Protein AF-A0A522RHU8-F1 (afdb_monomer)

Sequence (122 aa):
MLATTAALAAQPSGKPLDISTPQSFREQAAQVRAGLGPGGEYAFLSTRDRARVEQEISAMDAMFQRYGNIEAMGGAGRVELYNAQESVNGILTRGSSGSIRCAWAEPTGSHIPRTLCWSTQA

Foldseek 3Di:
DDDDDDDPPPLDQDDQQDQQAPV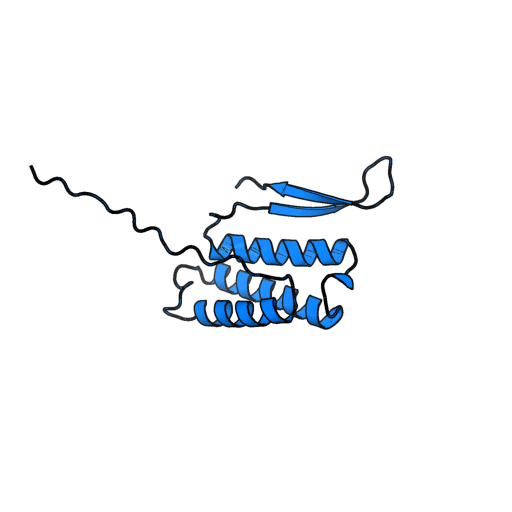SNVVVLVLVLVQLDCPRSLNVDDPVLSVLLVVLSVVLNVLCVVQVGLVSDDPQSNQSNVQSSLSNSCSSRVCPVFHKHWDFDQDPPHNPTDIDMDTDDD

pLDDT: mean 86.38, std 15.44, range [38.53, 98.0]

Nearest PDB structures (foldseek):
  1szi-assembly1_A  TM=6.575E-01  e=2.167E+00  Mus musculus
  8ccr-assembly1_A  TM=5.976E-01  e=8.821E+00  Escherichia coli
  5iz2-assembly1_A  TM=5.575E-01  e=8.339E+00  Trichonephila clavipes
  5h5m-assembly1_A  TM=6.241E-01  e=9.869E+00  Caenorhabditis elegans
  2kub-assembly1_A  TM=3.856E-01  e=3.211E+00  Streptococcus parasanguinis

Secondary structure (DSSP, 8-state):
----------PPPPPPPP-SSHHHHHHHHHHHHHHTSTTSTTTTS-HHHHHHHHHHHHHHHHHHHHHSSSTTS-HHHHHHHHHHHHHHHHHHTTTTT--EEEEEE--TT----EEEEEE---

Radius of gyration: 17.72 Å; Cα contacts (8 Å, |Δi|>4): 134; chains: 1; bounding box: 30×49×62 Å

Solvent-accessible surface area (backbone atoms only — not comparable to full-atom values): 7219 Å² total; per-residue (Å²): 135,86,82,81,80,81,76,80,75,79,68,87,58,52,80,72,76,50,70,92,39,57,63,57,27,52,56,49,50,51,51,50,59,56,20,62,36,93,86,27,88,46,51,86,54,50,75,66,54,50,52,50,38,52,51,32,53,51,51,45,52,53,50,35,70,72,46,60,43,70,86,64,39,54,69,58,52,45,31,53,47,52,39,33,47,40,55,37,33,26,60,59,27,74,41,73,82,51,46,61,46,54,42,62,43,61,48,90,95,45,85,63,69,46,81,48,71,46,74,54,85,130

Mean predicted aligned error: 7.55 Å

Structure (mmCIF, N/CA/C/O backbone):
data_AF-A0A522RHU8-F1
#
_entry.id   AF-A0A522RHU8-F1
#
loop_
_atom_site.group_PDB
_atom_site.id
_atom_site.type_symbol
_atom_site.label_atom_id
_atom_site.label_alt_id
_atom_site.label_comp_id
_atom_site.label_asym_id
_atom_site.label_entity_id
_atom_site.label_seq_id
_atom_site.pdbx_PDB_ins_code
_atom_site.Cartn_x
_atom_site.Cartn_y
_atom_site.Cartn_z
_atom_site.occupancy
_atom_site.B_iso_or_equiv
_atom_site.auth_seq_id
_atom_site.auth_comp_id
_atom_site.auth_asym_id
_atom_site.auth_atom_id
_atom_site.pdbx_PDB_model_num
ATOM 1 N N . MET A 1 1 ? -12.381 35.288 35.442 1.00 38.53 1 MET A N 1
ATOM 2 C CA . MET A 1 1 ? -12.568 34.814 34.055 1.00 38.53 1 MET A CA 1
ATOM 3 C C . MET A 1 1 ? -11.762 33.532 33.906 1.00 38.53 1 MET A C 1
ATOM 5 O O . MET A 1 1 ? -10.549 33.592 34.044 1.00 38.53 1 MET A O 1
ATOM 9 N N . LEU A 1 2 ? -12.422 32.378 33.774 1.00 40.78 2 LEU A N 1
ATOM 10 C CA . LEU A 1 2 ? -11.763 31.072 33.647 1.00 40.78 2 LEU A CA 1
ATOM 11 C C . LEU A 1 2 ? -11.337 30.879 32.187 1.00 40.78 2 LEU A C 1
ATOM 13 O O . LEU A 1 2 ? -12.187 30.756 31.311 1.00 40.78 2 LEU A O 1
ATOM 17 N N . ALA A 1 3 ? -10.031 30.901 31.929 1.00 49.19 3 ALA A N 1
ATOM 18 C CA . ALA A 1 3 ? -9.470 30.578 30.625 1.00 49.19 3 ALA A CA 1
ATOM 19 C C . ALA A 1 3 ? -9.412 29.051 30.476 1.00 49.19 3 ALA A C 1
ATOM 21 O O . ALA A 1 3 ? -8.565 28.391 31.072 1.00 49.19 3 ALA A O 1
ATOM 22 N N . THR A 1 4 ? -10.333 28.482 29.704 1.00 51.31 4 THR A N 1
ATOM 23 C CA . THR A 1 4 ? -10.256 27.090 29.254 1.00 51.31 4 THR A CA 1
ATOM 24 C C . THR A 1 4 ? -9.260 26.998 28.104 1.00 51.31 4 THR A C 1
ATOM 26 O O . THR A 1 4 ? -9.557 27.393 26.978 1.00 51.31 4 THR A O 1
ATOM 29 N N . THR A 1 5 ? -8.067 26.484 28.381 1.00 49.34 5 THR A N 1
ATOM 30 C CA . THR A 1 5 ? -7.110 26.054 27.362 1.00 49.34 5 THR A CA 1
ATOM 31 C C . THR A 1 5 ? -7.616 24.766 26.715 1.00 49.34 5 THR A C 1
ATOM 33 O O . THR A 1 5 ? -7.623 23.701 27.327 1.00 49.34 5 THR A O 1
ATOM 36 N N . ALA A 1 6 ? -8.061 24.854 25.461 1.00 52.16 6 ALA A N 1
ATOM 37 C CA . ALA A 1 6 ? -8.339 23.680 24.646 1.00 52.16 6 ALA A CA 1
ATOM 38 C C . ALA A 1 6 ? -7.007 23.019 24.256 1.00 52.16 6 ALA A C 1
ATOM 40 O O . ALA A 1 6 ? -6.273 23.529 23.411 1.00 52.16 6 ALA A O 1
ATOM 41 N N . ALA A 1 7 ? -6.680 21.890 24.884 1.00 50.06 7 ALA A N 1
ATOM 42 C CA . ALA A 1 7 ? -5.634 21.006 24.393 1.00 50.06 7 ALA A CA 1
ATOM 43 C C . ALA A 1 7 ? -6.141 20.336 23.107 1.00 50.06 7 ALA A C 1
ATOM 45 O O . ALA A 1 7 ? -7.040 19.496 23.155 1.00 50.06 7 ALA A O 1
ATOM 46 N N . LEU A 1 8 ? -5.585 20.709 21.950 1.00 50.12 8 LEU A N 1
ATOM 47 C CA . LEU A 1 8 ? -5.725 19.894 20.747 1.00 50.12 8 LEU A CA 1
ATOM 48 C C . LEU A 1 8 ? -4.997 18.575 21.021 1.00 50.12 8 LEU A C 1
ATOM 50 O O . LEU A 1 8 ? -3.769 18.519 20.987 1.00 50.12 8 LEU A O 1
ATOM 54 N N . ALA A 1 9 ? -5.748 17.518 21.321 1.00 44.78 9 ALA A N 1
ATOM 55 C CA . ALA A 1 9 ? -5.206 16.172 21.299 1.00 44.78 9 ALA A CA 1
ATOM 56 C C . ALA A 1 9 ? -4.712 15.901 19.873 1.00 44.78 9 ALA A C 1
ATOM 58 O O . ALA A 1 9 ? -5.510 15.840 18.933 1.00 44.78 9 ALA A O 1
ATOM 59 N N . ALA A 1 10 ? -3.394 15.776 19.705 1.00 47.22 10 ALA A N 1
ATOM 60 C CA . ALA A 1 10 ? -2.810 15.198 18.508 1.00 47.22 10 ALA A CA 1
ATOM 61 C C . ALA A 1 10 ? -3.367 13.776 18.402 1.00 47.22 10 ALA A C 1
ATOM 63 O O . ALA A 1 10 ? -2.964 12.876 19.136 1.00 47.22 10 ALA A O 1
ATOM 64 N N . GLN A 1 11 ? -4.392 13.610 17.570 1.00 50.81 11 GLN A N 1
ATOM 65 C CA . GLN A 1 11 ? -4.974 12.306 17.300 1.00 50.81 11 GLN A CA 1
ATOM 66 C C . GLN A 1 11 ? -3.840 11.408 16.792 1.00 50.81 11 GLN A C 1
ATOM 68 O O . GLN A 1 11 ? -3.127 11.851 15.887 1.00 50.81 11 GLN A O 1
ATOM 73 N N . PRO A 1 12 ? -3.655 10.190 17.327 1.00 47.62 12 PRO A N 1
ATOM 74 C CA . PRO A 1 12 ? -2.625 9.292 16.832 1.00 47.62 12 PRO A CA 1
ATOM 75 C C . PRO A 1 12 ? -2.830 9.113 15.324 1.00 47.62 12 PRO A C 1
ATOM 77 O O . PRO A 1 12 ? -3.914 8.747 14.855 1.00 47.62 12 PRO A O 1
ATOM 80 N N . SER A 1 13 ? -1.825 9.520 14.559 1.00 55.25 13 SER A N 1
ATOM 81 C CA . SER A 1 13 ? -1.716 9.243 13.133 1.00 55.25 13 SER A CA 1
ATOM 82 C C . SER A 1 13 ? -0.972 7.920 13.033 1.00 55.25 13 SER A C 1
ATOM 84 O O . SER A 1 13 ? 0.134 7.820 13.567 1.00 55.25 13 SER A O 1
ATOM 86 N N . GLY A 1 14 ? -1.572 6.910 12.399 1.00 61.50 14 GLY A N 1
ATOM 87 C CA . GLY A 1 14 ? -0.918 5.613 12.220 1.00 61.50 14 GLY A CA 1
ATOM 88 C C . GLY A 1 14 ? 0.440 5.771 11.530 1.00 61.50 14 GLY A C 1
ATOM 89 O O . GLY A 1 14 ? 0.635 6.669 10.707 1.00 61.50 14 GLY A O 1
ATOM 90 N N . LYS A 1 15 ? 1.410 4.921 11.872 1.00 71.12 15 LYS A N 1
ATOM 91 C CA . LYS A 1 15 ? 2.709 4.907 11.186 1.00 71.12 15 LYS A CA 1
ATOM 92 C C . LYS A 1 15 ? 2.507 4.484 9.716 1.00 71.12 15 LYS A C 1
ATOM 94 O O . LYS A 1 15 ? 1.739 3.552 9.481 1.00 71.12 15 LYS A O 1
ATOM 99 N N . PRO A 1 16 ? 3.200 5.106 8.737 1.00 79.25 16 PRO A N 1
ATOM 100 C CA . PRO A 1 16 ? 3.175 4.636 7.355 1.00 79.25 16 PRO A CA 1
ATOM 101 C C . PRO A 1 16 ? 3.608 3.171 7.251 1.00 79.25 16 PRO A C 1
ATOM 103 O O . PRO A 1 16 ? 4.593 2.766 7.874 1.00 79.25 16 PRO A O 1
ATOM 106 N N . LEU A 1 17 ? 2.880 2.408 6.443 1.00 88.31 17 LEU A N 1
ATOM 107 C CA . LEU A 1 17 ? 3.152 1.014 6.135 1.00 88.31 17 LEU A CA 1
ATOM 108 C C . LEU A 1 17 ? 4.501 0.892 5.424 1.00 88.31 17 LEU A C 1
ATOM 110 O O . LEU A 1 17 ? 4.745 1.598 4.451 1.00 88.31 17 LEU A O 1
ATOM 114 N N . ASP A 1 18 ? 5.367 -0.007 5.872 1.00 90.94 18 ASP A N 1
ATOM 115 C CA . ASP A 1 18 ? 6.666 -0.288 5.260 1.00 90.94 18 ASP A CA 1
ATOM 116 C C . ASP A 1 18 ? 6.573 -1.485 4.308 1.00 90.94 18 ASP A C 1
ATOM 118 O O . ASP A 1 18 ? 6.252 -2.594 4.728 1.00 90.94 18 ASP A O 1
ATOM 122 N N . ILE A 1 19 ? 6.891 -1.260 3.033 1.00 92.81 19 ILE A N 1
ATOM 123 C CA . ILE A 1 19 ? 6.928 -2.300 1.995 1.00 92.81 19 ILE A CA 1
ATOM 124 C C . ILE A 1 19 ? 8.353 -2.699 1.594 1.00 92.81 19 ILE A C 1
ATOM 126 O O . ILE A 1 19 ? 8.513 -3.491 0.672 1.00 92.81 19 ILE A O 1
ATOM 130 N N . SER A 1 20 ? 9.391 -2.168 2.251 1.00 90.69 20 SER A N 1
ATOM 131 C CA . SER A 1 20 ? 10.800 -2.386 1.873 1.00 90.69 20 SER A CA 1
ATOM 132 C C . SER A 1 20 ? 11.178 -3.861 1.765 1.00 90.69 20 SER A C 1
ATOM 134 O O . SER A 1 20 ? 11.982 -4.234 0.914 1.00 90.69 20 SER A O 1
ATOM 136 N N . THR A 1 21 ? 10.572 -4.711 2.593 1.00 94.44 21 THR A N 1
ATOM 137 C CA . THR A 1 21 ? 10.709 -6.160 2.502 1.00 94.44 21 THR A CA 1
ATOM 138 C C . THR A 1 21 ? 9.344 -6.831 2.654 1.00 94.44 21 THR A C 1
ATOM 140 O O . THR A 1 21 ? 8.472 -6.318 3.360 1.00 94.44 21 THR A O 1
ATOM 143 N N . PRO A 1 22 ? 9.156 -8.038 2.092 1.00 94.69 22 PRO A N 1
ATOM 144 C CA . PRO A 1 22 ? 7.945 -8.820 2.336 1.00 94.69 22 PRO A CA 1
ATOM 145 C C . PRO A 1 22 ? 7.713 -9.109 3.824 1.00 94.69 22 PRO A C 1
ATOM 147 O O . PRO A 1 22 ? 6.576 -9.270 4.254 1.00 94.69 22 PRO A O 1
ATOM 150 N N . GLN A 1 23 ? 8.786 -9.222 4.615 1.00 95.38 23 GLN A N 1
ATOM 151 C CA . GLN A 1 23 ? 8.684 -9.475 6.048 1.00 95.38 23 GLN A CA 1
ATOM 152 C C . GLN A 1 23 ? 8.158 -8.249 6.799 1.00 95.38 23 GLN A C 1
ATOM 154 O O . GLN A 1 23 ? 7.160 -8.379 7.507 1.00 95.38 23 GLN A O 1
ATOM 159 N N . SER A 1 24 ? 8.778 -7.078 6.613 1.00 94.06 24 SER A N 1
ATOM 160 C CA . SER A 1 24 ? 8.337 -5.836 7.263 1.00 94.06 24 SER A CA 1
ATOM 161 C C . SER A 1 24 ? 6.898 -5.487 6.887 1.00 94.06 24 SER A C 1
ATOM 163 O O . SER A 1 24 ? 6.105 -5.131 7.763 1.00 94.06 24 SER A O 1
ATOM 165 N N . PHE A 1 25 ? 6.529 -5.707 5.623 1.00 95.88 25 PHE A N 1
ATOM 166 C CA . PHE A 1 25 ? 5.151 -5.574 5.169 1.00 95.88 25 PHE A CA 1
ATOM 167 C C . PHE A 1 25 ? 4.199 -6.515 5.917 1.00 95.88 25 PHE A C 1
ATOM 169 O O . PHE A 1 25 ? 3.213 -6.044 6.476 1.00 95.88 25 PHE A O 1
ATOM 176 N N . ARG A 1 26 ? 4.478 -7.826 5.975 1.00 95.44 26 ARG A N 1
ATOM 177 C CA . ARG A 1 26 ? 3.581 -8.795 6.638 1.00 95.44 26 ARG A CA 1
ATOM 178 C C . ARG A 1 26 ? 3.384 -8.492 8.121 1.00 95.44 26 ARG A C 1
ATOM 180 O O . ARG A 1 26 ? 2.267 -8.613 8.621 1.00 95.44 26 ARG A O 1
ATOM 187 N N . GLU A 1 27 ? 4.450 -8.104 8.816 1.00 95.44 27 GLU A N 1
ATOM 188 C CA . GLU A 1 27 ? 4.395 -7.742 10.235 1.00 95.44 27 GLU A CA 1
ATOM 189 C C . GLU A 1 27 ? 3.478 -6.533 10.460 1.00 95.44 27 GLU A C 1
ATOM 191 O O . GLU A 1 27 ? 2.589 -6.574 11.314 1.00 95.44 27 GLU A O 1
ATOM 196 N N . GLN A 1 28 ? 3.628 -5.480 9.654 1.00 94.94 28 GLN A N 1
ATOM 197 C CA . GLN A 1 28 ? 2.799 -4.281 9.781 1.00 94.94 28 GLN A CA 1
ATOM 198 C C . GLN A 1 28 ? 1.374 -4.497 9.263 1.00 94.94 28 GLN A C 1
ATOM 200 O O . GLN A 1 28 ? 0.426 -4.021 9.879 1.00 94.94 28 GLN A O 1
ATOM 205 N N . ALA A 1 29 ? 1.181 -5.280 8.201 1.00 95.69 29 ALA A N 1
ATOM 206 C CA . ALA A 1 29 ? -0.137 -5.676 7.713 1.00 95.69 29 ALA A CA 1
ATOM 207 C C . ALA A 1 29 ? -0.934 -6.425 8.791 1.00 95.69 29 ALA A C 1
ATOM 209 O O . ALA A 1 29 ? -2.119 -6.156 8.982 1.00 95.69 29 ALA A O 1
ATOM 210 N N . ALA A 1 30 ? -0.292 -7.328 9.539 1.00 95.06 30 ALA A N 1
ATOM 211 C CA . ALA A 1 30 ? -0.926 -8.014 10.662 1.00 95.06 30 ALA A CA 1
ATOM 212 C C . ALA A 1 30 ? -1.335 -7.040 11.783 1.00 95.06 30 ALA A C 1
ATOM 214 O O . ALA A 1 30 ? -2.442 -7.147 12.313 1.00 95.06 30 ALA A O 1
ATOM 215 N N . GLN A 1 31 ? -0.484 -6.059 12.104 1.00 93.50 31 GLN A N 1
ATOM 216 C CA . GLN A 1 31 ? -0.803 -5.007 13.078 1.00 93.50 31 GLN A CA 1
ATOM 217 C C . GLN A 1 31 ? -1.979 -4.143 12.615 1.00 93.50 31 GLN A C 1
ATOM 219 O O . GLN A 1 31 ? -2.901 -3.894 13.392 1.00 93.50 31 GLN A O 1
ATOM 224 N N . VAL A 1 32 ? -1.994 -3.741 11.341 1.00 94.06 32 VAL A N 1
ATOM 225 C CA . VAL A 1 32 ? -3.096 -2.964 10.767 1.00 94.06 32 VAL A CA 1
ATOM 226 C C . VAL A 1 32 ? -4.397 -3.754 10.835 1.00 94.06 32 VAL A C 1
ATOM 228 O O . VAL A 1 32 ? -5.382 -3.240 11.361 1.00 94.06 32 VAL A O 1
ATOM 231 N N . ARG A 1 33 ? -4.400 -5.021 10.406 1.00 94.56 33 ARG A N 1
ATOM 232 C CA . ARG A 1 33 ? -5.575 -5.904 10.491 1.00 94.56 33 ARG A CA 1
ATOM 233 C C . ARG A 1 33 ? -6.106 -6.039 11.919 1.00 94.56 33 ARG A C 1
ATOM 235 O O . ARG A 1 33 ? -7.315 -5.964 12.124 1.00 94.56 33 ARG A O 1
ATOM 242 N N . ALA A 1 34 ? -5.225 -6.168 12.911 1.00 93.19 34 ALA A N 1
ATOM 243 C CA . ALA A 1 34 ? -5.623 -6.176 14.319 1.00 93.19 34 ALA A CA 1
ATOM 244 C C . ALA A 1 34 ? -6.236 -4.829 14.754 1.00 93.19 34 ALA A C 1
ATOM 246 O O . ALA A 1 34 ? -7.262 -4.801 15.436 1.00 93.19 34 ALA A O 1
ATOM 247 N N . GLY A 1 35 ? -5.658 -3.710 14.309 1.00 92.12 35 GLY A N 1
ATOM 248 C CA . GLY A 1 35 ? -6.156 -2.359 14.579 1.00 92.12 35 GLY A CA 1
ATOM 249 C C . GLY A 1 35 ? -7.480 -2.010 13.883 1.00 92.12 35 GLY A C 1
ATOM 250 O O . GLY A 1 35 ? -8.172 -1.099 14.337 1.00 92.12 35 GLY A O 1
ATOM 251 N N . LEU A 1 36 ? -7.859 -2.730 12.819 1.00 91.62 36 LEU A N 1
ATOM 252 C CA . LEU A 1 36 ? -9.144 -2.586 12.120 1.00 91.62 36 LEU A CA 1
ATOM 253 C C . LEU A 1 36 ? -10.322 -3.233 12.869 1.00 91.62 36 LEU A C 1
ATOM 255 O O . LEU A 1 36 ? -11.468 -3.071 12.442 1.00 91.62 36 LEU A O 1
ATOM 259 N N . GLY A 1 37 ? -10.081 -3.960 13.964 1.00 87.06 37 GLY A N 1
ATOM 260 C CA . GLY A 1 37 ? -11.133 -4.552 14.792 1.00 87.06 37 GLY A CA 1
ATOM 261 C C . GLY A 1 37 ? -11.982 -3.518 15.559 1.00 87.06 37 GLY A C 1
ATOM 262 O O . GLY A 1 37 ? -11.669 -2.321 15.590 1.00 87.06 37 GLY A O 1
ATOM 263 N N . PRO A 1 38 ? -13.094 -3.939 16.190 1.00 83.06 38 PRO A N 1
ATOM 264 C CA . PRO A 1 38 ? -13.842 -3.086 17.113 1.00 83.06 38 PRO A CA 1
ATOM 265 C C . PRO A 1 38 ? -12.950 -2.613 18.273 1.00 83.06 38 PRO A C 1
ATOM 267 O O . PRO A 1 38 ? -12.309 -3.428 18.926 1.00 83.06 38 PRO A O 1
ATOM 270 N N . GLY A 1 39 ? -12.903 -1.301 18.526 1.00 84.19 39 GLY A N 1
ATOM 271 C CA . GLY A 1 39 ? -12.080 -0.718 19.598 1.00 84.19 39 GLY A CA 1
ATOM 272 C C . GLY A 1 39 ? -10.568 -0.675 19.331 1.00 84.19 39 GLY A C 1
ATOM 273 O O . GLY A 1 39 ? -9.820 -0.309 20.232 1.00 84.19 39 GLY A O 1
ATOM 274 N N . GLY A 1 40 ? -10.114 -1.035 18.124 1.00 89.00 40 GLY A N 1
ATOM 275 C CA . GLY A 1 40 ? -8.707 -0.937 17.725 1.00 89.00 40 GLY A CA 1
ATOM 276 C C . GLY A 1 40 ? -8.249 0.493 17.406 1.00 89.00 40 GLY A C 1
ATOM 277 O O . GLY A 1 40 ? -9.039 1.437 17.406 1.00 89.00 40 GLY A O 1
ATOM 278 N N . GLU A 1 41 ? -6.962 0.649 17.083 1.00 89.31 41 GLU A N 1
ATOM 279 C CA . GLU A 1 41 ? -6.338 1.942 16.738 1.00 89.31 41 GLU A CA 1
ATOM 280 C C . GLU A 1 41 ? -7.068 2.673 15.598 1.00 89.31 41 GLU A C 1
ATOM 282 O O . GLU A 1 41 ? -7.212 3.896 15.614 1.00 89.31 41 GLU A O 1
ATOM 287 N N . TYR A 1 42 ? -7.616 1.915 14.646 1.00 90.12 42 TYR A N 1
ATOM 288 C CA . TYR A 1 42 ? -8.334 2.439 13.488 1.00 90.12 42 TYR A CA 1
ATOM 289 C C . TYR A 1 42 ? -9.856 2.415 13.674 1.00 90.12 42 TYR A C 1
ATOM 291 O O . TYR A 1 42 ? -10.612 2.399 12.699 1.00 90.12 42 TYR A O 1
ATOM 299 N N . ALA A 1 43 ? -10.341 2.438 14.922 1.00 88.69 43 ALA A N 1
ATOM 300 C CA . ALA A 1 43 ? -11.771 2.425 15.225 1.00 88.69 43 ALA A CA 1
ATOM 301 C C . ALA A 1 43 ? -12.546 3.599 14.588 1.00 88.69 43 ALA A C 1
ATOM 303 O O . ALA A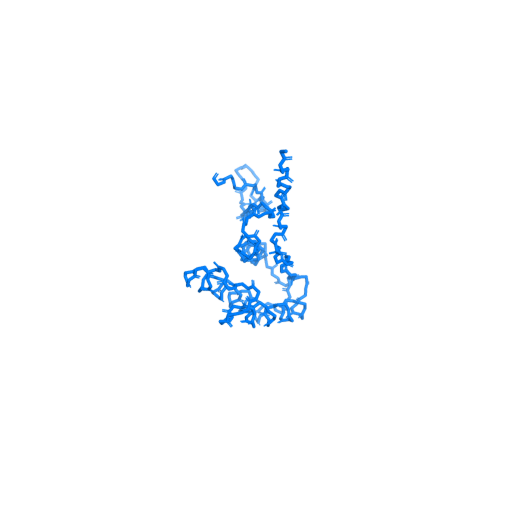 1 43 ? -13.743 3.469 14.338 1.00 88.69 43 ALA A O 1
ATOM 304 N N . PHE A 1 44 ? -11.868 4.710 14.281 1.00 87.75 44 PHE A N 1
ATOM 305 C CA . PHE A 1 44 ? -12.444 5.879 13.609 1.00 87.75 44 PHE A CA 1
ATOM 306 C C . PHE A 1 44 ? -12.772 5.654 12.123 1.00 87.75 44 PHE A C 1
ATOM 308 O O . PHE A 1 44 ? -13.511 6.448 11.543 1.00 87.75 44 PHE A O 1
ATOM 315 N N . LEU A 1 45 ? -12.229 4.608 11.490 1.00 91.12 45 LEU A N 1
ATOM 316 C CA . LEU A 1 45 ? -12.463 4.335 10.073 1.00 91.12 45 LEU A CA 1
ATOM 317 C C . LEU A 1 45 ? -13.884 3.833 9.819 1.00 91.12 45 LEU A C 1
ATOM 319 O O . LEU A 1 45 ? -14.386 2.951 10.530 1.00 91.12 45 LEU A O 1
ATOM 323 N N . SER A 1 46 ? -14.486 4.335 8.738 1.00 93.38 46 SER A N 1
ATOM 324 C CA . SER A 1 46 ? -15.759 3.833 8.226 1.00 93.38 46 SER A CA 1
ATOM 325 C C . SER A 1 46 ? -15.627 2.382 7.749 1.00 93.38 46 SER A C 1
ATOM 327 O O . SER A 1 46 ? -14.542 1.930 7.384 1.00 93.38 46 SER A O 1
ATOM 329 N N . THR A 1 47 ? -16.734 1.636 7.679 1.00 93.75 47 THR A N 1
ATOM 330 C CA . THR A 1 47 ? -16.730 0.269 7.123 1.00 93.75 47 THR A CA 1
ATOM 331 C C . THR A 1 47 ? -16.148 0.225 5.708 1.00 93.75 47 THR A C 1
ATOM 333 O O . THR A 1 47 ? -15.432 -0.714 5.366 1.00 93.75 47 THR A O 1
ATOM 336 N N . ARG A 1 48 ? -16.412 1.260 4.900 1.00 94.88 48 ARG A N 1
ATOM 337 C CA . ARG A 1 48 ? -15.868 1.389 3.545 1.00 94.88 48 ARG A CA 1
ATOM 338 C C . ARG A 1 48 ? -14.349 1.537 3.562 1.00 94.88 48 ARG A C 1
ATOM 340 O O . ARG A 1 48 ? -13.676 0.848 2.802 1.00 94.88 48 ARG A O 1
ATOM 347 N N . ASP A 1 49 ? -13.820 2.395 4.428 1.00 94.75 49 ASP A N 1
ATOM 348 C CA . ASP A 1 49 ? -12.376 2.628 4.528 1.00 94.75 49 ASP A CA 1
ATOM 349 C C . ASP A 1 49 ? -11.647 1.394 5.058 1.00 94.75 49 ASP A C 1
ATOM 351 O O . ASP A 1 49 ? -10.601 1.027 4.531 1.00 94.75 49 ASP A O 1
ATOM 355 N N . ARG A 1 50 ? -12.235 0.687 6.032 1.00 95.38 50 ARG A N 1
ATOM 356 C CA . ARG A 1 50 ? -11.698 -0.594 6.521 1.00 95.38 50 ARG A CA 1
ATOM 357 C C . ARG A 1 50 ? -11.630 -1.637 5.405 1.00 95.38 50 ARG A C 1
ATOM 359 O O . ARG A 1 50 ? -10.600 -2.281 5.237 1.00 95.38 50 ARG A O 1
ATOM 366 N N . ALA A 1 51 ? -12.700 -1.772 4.620 1.00 96.12 51 ALA A N 1
ATOM 367 C CA . ALA A 1 51 ? -12.727 -2.685 3.479 1.00 96.12 51 ALA A CA 1
ATOM 368 C C . ALA A 1 51 ? -11.693 -2.298 2.412 1.00 96.12 51 ALA A C 1
ATOM 370 O O . ALA A 1 51 ? -11.040 -3.168 1.841 1.00 96.12 51 ALA A O 1
ATOM 371 N N . ARG A 1 52 ? -11.508 -0.994 2.172 1.00 96.38 52 ARG A N 1
ATOM 372 C CA . ARG A 1 52 ? -10.497 -0.484 1.243 1.00 96.38 52 ARG A CA 1
ATOM 373 C C . ARG A 1 52 ? -9.077 -0.795 1.715 1.00 96.38 52 ARG A C 1
ATOM 375 O O . ARG A 1 52 ? -8.275 -1.241 0.905 1.00 96.38 52 ARG A O 1
ATOM 382 N N . VAL A 1 53 ? -8.774 -0.598 2.999 1.00 95.94 53 VAL A N 1
ATOM 383 C CA . VAL A 1 53 ? -7.469 -0.963 3.574 1.00 95.94 53 VAL A CA 1
ATOM 384 C C . VAL A 1 53 ? -7.213 -2.460 3.416 1.00 95.94 53 VAL A C 1
ATOM 386 O O . VAL A 1 53 ? -6.157 -2.834 2.918 1.00 95.94 53 VAL A O 1
ATOM 389 N N . GLU A 1 54 ? -8.178 -3.314 3.769 1.00 96.62 54 GLU A N 1
ATOM 390 C CA . GLU A 1 54 ? -8.007 -4.768 3.636 1.00 96.62 54 GLU A CA 1
ATOM 391 C C . GLU A 1 54 ? -7.780 -5.187 2.178 1.00 96.62 54 GLU A C 1
ATOM 393 O O . GLU A 1 54 ? -6.906 -6.006 1.896 1.00 96.62 54 GLU A O 1
ATOM 398 N N . GLN A 1 55 ? -8.525 -4.593 1.242 1.00 97.94 55 GLN A N 1
ATOM 399 C CA . GLN A 1 55 ? -8.361 -4.846 -0.187 1.00 97.94 55 GLN A CA 1
ATOM 400 C C . GLN A 1 55 ? -6.939 -4.518 -0.661 1.00 97.94 55 GLN A C 1
ATOM 402 O O . GLN A 1 55 ? -6.326 -5.320 -1.363 1.00 97.94 55 GLN A O 1
ATOM 407 N N . GLU A 1 56 ? -6.409 -3.355 -0.282 1.00 97.94 56 GLU A N 1
ATOM 408 C CA . GLU A 1 56 ? -5.077 -2.916 -0.707 1.00 97.94 56 GLU A CA 1
ATOM 409 C C . GLU A 1 56 ? -3.960 -3.726 -0.038 1.00 97.94 56 GLU A C 1
ATOM 411 O O . GLU A 1 56 ? -2.989 -4.089 -0.701 1.00 97.94 56 GLU A O 1
ATOM 416 N N . ILE A 1 57 ? -4.113 -4.098 1.239 1.00 97.56 57 ILE A N 1
ATOM 417 C CA . ILE A 1 57 ? -3.185 -5.029 1.897 1.00 97.56 57 ILE A CA 1
ATOM 418 C C . ILE A 1 57 ? -3.204 -6.386 1.186 1.00 97.56 57 ILE A C 1
ATOM 420 O O . ILE A 1 57 ? -2.144 -6.935 0.894 1.00 97.56 57 ILE A O 1
ATOM 424 N N . SER A 1 58 ? -4.381 -6.914 0.849 1.00 98.00 58 SER A N 1
ATOM 425 C CA . SER A 1 58 ? -4.494 -8.178 0.116 1.00 98.00 58 SER A CA 1
ATOM 426 C C . SER A 1 58 ? -3.854 -8.107 -1.277 1.00 98.00 58 SER A C 1
ATOM 428 O O . SER A 1 58 ? -3.199 -9.065 -1.694 1.00 98.00 58 SER A O 1
ATOM 430 N N . ALA A 1 59 ? -3.983 -6.976 -1.977 1.00 97.56 59 ALA A N 1
ATOM 431 C CA . ALA A 1 59 ? -3.314 -6.751 -3.255 1.00 97.56 59 ALA A CA 1
ATOM 432 C C . ALA A 1 59 ? -1.784 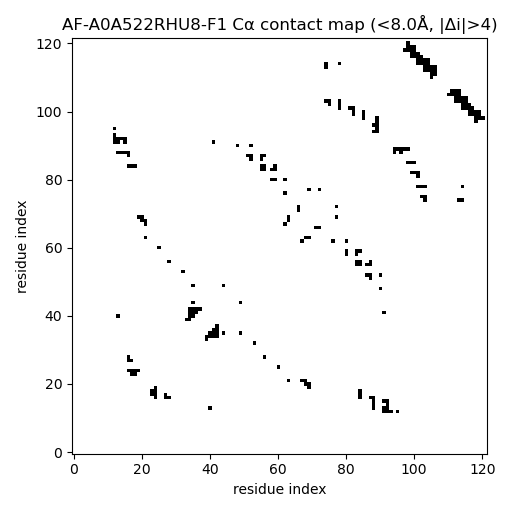-6.775 -3.102 1.00 97.56 59 ALA A C 1
ATOM 434 O O . ALA A 1 59 ? -1.109 -7.507 -3.827 1.00 97.56 59 ALA A O 1
ATOM 435 N N . MET A 1 60 ? -1.236 -6.058 -2.115 1.00 97.88 60 MET A N 1
ATOM 436 C CA . MET A 1 60 ? 0.204 -6.071 -1.823 1.00 97.88 60 MET A CA 1
ATOM 437 C C . MET A 1 60 ? 0.708 -7.475 -1.445 1.00 97.88 60 MET A C 1
ATOM 439 O O . MET A 1 60 ? 1.741 -7.910 -1.959 1.00 97.88 60 MET A O 1
ATOM 443 N N . ASP A 1 61 ? -0.039 -8.220 -0.620 1.00 97.50 61 ASP A N 1
ATOM 444 C CA . ASP A 1 61 ? 0.248 -9.625 -0.287 1.00 97.50 61 ASP A CA 1
ATOM 445 C C . ASP A 1 61 ? 0.358 -10.483 -1.561 1.00 97.50 61 ASP A C 1
ATOM 447 O O . ASP A 1 61 ? 1.340 -11.209 -1.741 1.00 97.50 61 ASP A O 1
ATOM 451 N N . ALA A 1 62 ? -0.605 -10.372 -2.482 1.00 97.88 62 ALA A N 1
ATOM 452 C CA . ALA A 1 62 ? -0.600 -11.124 -3.738 1.00 97.88 62 ALA A CA 1
ATOM 453 C C . ALA A 1 62 ? 0.604 -10.770 -4.630 1.00 97.88 62 ALA A C 1
ATOM 455 O O . ALA A 1 62 ? 1.187 -11.646 -5.276 1.00 97.88 62 ALA A O 1
ATOM 456 N N . MET A 1 63 ? 1.023 -9.504 -4.647 1.00 97.88 63 MET A N 1
ATOM 457 C CA . MET A 1 63 ? 2.211 -9.073 -5.387 1.00 97.88 63 MET A CA 1
ATOM 458 C C . MET A 1 63 ? 3.493 -9.652 -4.787 1.00 97.88 63 MET A C 1
ATOM 460 O O . MET A 1 63 ? 4.330 -10.169 -5.530 1.00 97.88 63 MET A O 1
ATOM 464 N N . PHE A 1 64 ? 3.641 -9.635 -3.461 1.00 97.44 64 PHE A N 1
ATOM 465 C CA . PHE A 1 64 ? 4.785 -10.265 -2.801 1.00 97.44 64 PHE A CA 1
ATOM 466 C C . PHE A 1 64 ? 4.798 -11.784 -2.974 1.00 97.44 64 PHE A C 1
ATOM 468 O O . PHE A 1 64 ? 5.867 -12.356 -3.158 1.00 97.44 64 PHE A O 1
ATOM 475 N N . GLN A 1 65 ? 3.640 -12.444 -2.987 1.00 96.81 65 GLN A N 1
ATOM 476 C CA . GLN A 1 65 ? 3.554 -13.875 -3.299 1.00 96.81 65 GLN A CA 1
ATOM 477 C C . GLN A 1 65 ? 3.974 -14.173 -4.742 1.00 96.81 65 GLN A C 1
ATOM 479 O O . GLN A 1 65 ? 4.656 -15.164 -4.995 1.00 96.81 65 GLN A O 1
ATOM 484 N N . ARG A 1 66 ? 3.591 -13.312 -5.691 1.00 97.06 66 ARG A N 1
ATOM 485 C CA . ARG A 1 66 ? 3.890 -13.491 -7.116 1.00 97.06 66 ARG A CA 1
ATOM 486 C C . ARG A 1 66 ? 5.355 -13.233 -7.463 1.00 97.06 66 ARG A C 1
ATOM 488 O O . ARG A 1 66 ? 5.922 -13.980 -8.253 1.00 97.06 66 ARG A O 1
ATOM 495 N N . TYR A 1 67 ? 5.937 -12.156 -6.940 1.00 97.06 67 TYR A N 1
ATOM 496 C CA . TYR A 1 67 ? 7.273 -11.694 -7.336 1.00 97.06 67 TYR A CA 1
ATOM 497 C C . TYR A 1 67 ? 8.354 -11.994 -6.291 1.00 97.06 67 TYR A C 1
ATOM 499 O O . TYR A 1 67 ? 9.539 -11.952 -6.603 1.00 97.06 67 TYR A O 1
ATOM 507 N N . GLY A 1 68 ? 7.980 -12.303 -5.051 1.00 95.69 68 GLY A N 1
ATOM 508 C CA . GLY A 1 68 ? 8.906 -12.554 -3.948 1.00 95.69 68 GLY A CA 1
ATOM 509 C C . GLY A 1 68 ? 9.406 -11.277 -3.274 1.00 95.69 68 GLY A C 1
ATOM 510 O O . GLY A 1 68 ? 9.381 -11.206 -2.052 1.00 95.69 68 GLY A O 1
ATOM 511 N N . ASN A 1 69 ? 9.831 -10.263 -4.032 1.00 95.06 69 ASN A N 1
ATOM 512 C CA . ASN A 1 69 ? 10.307 -8.972 -3.518 1.00 95.06 69 ASN A CA 1
ATOM 513 C C . ASN A 1 69 ? 10.065 -7.831 -4.528 1.00 95.06 69 ASN A C 1
ATOM 515 O O . ASN A 1 69 ? 9.548 -8.063 -5.622 1.00 95.06 69 ASN A O 1
ATOM 519 N N . ILE A 1 70 ? 10.413 -6.596 -4.151 1.00 94.56 70 ILE A N 1
ATOM 520 C CA . ILE A 1 70 ? 10.238 -5.404 -4.998 1.00 94.56 70 ILE A CA 1
ATOM 521 C C . ILE A 1 70 ? 11.194 -5.432 -6.195 1.00 94.56 70 ILE A C 1
ATOM 523 O O . ILE A 1 70 ? 10.832 -5.010 -7.295 1.00 94.56 70 ILE A O 1
ATOM 527 N N . GLU A 1 71 ? 12.413 -5.929 -6.003 1.00 94.50 71 GLU A N 1
ATOM 528 C CA . GLU A 1 71 ? 13.469 -5.958 -7.015 1.00 94.50 71 GLU A CA 1
ATOM 529 C C . GLU A 1 71 ? 13.101 -6.846 -8.211 1.00 94.50 71 GLU A C 1
ATOM 531 O O . GLU A 1 71 ? 13.458 -6.536 -9.348 1.00 94.50 71 GLU A O 1
ATOM 536 N N . ALA A 1 72 ? 12.336 -7.908 -7.965 1.00 96.19 72 ALA A N 1
ATOM 537 C CA . ALA A 1 72 ? 11.804 -8.815 -8.973 1.00 96.19 72 ALA A CA 1
ATOM 538 C C . ALA A 1 72 ? 10.609 -8.232 -9.752 1.00 96.19 72 ALA A C 1
ATOM 540 O O . ALA A 1 72 ? 10.197 -8.799 -10.766 1.00 96.19 72 ALA A O 1
ATOM 541 N N . MET A 1 73 ? 10.042 -7.101 -9.317 1.00 96.50 73 MET A N 1
ATOM 542 C CA . MET A 1 73 ? 8.933 -6.448 -10.011 1.00 96.50 73 MET A CA 1
ATOM 543 C C . MET A 1 73 ? 9.431 -5.569 -11.167 1.00 96.50 73 MET A C 1
ATOM 545 O O . MET A 1 73 ? 10.384 -4.788 -11.046 1.00 96.50 73 MET A O 1
ATOM 549 N N . GLY A 1 74 ? 8.717 -5.621 -12.294 1.00 95.44 74 GLY A N 1
ATOM 550 C CA . GLY A 1 74 ? 8.846 -4.622 -13.359 1.00 95.44 74 GLY A CA 1
ATOM 551 C C . GLY A 1 74 ? 8.350 -3.240 -12.912 1.00 95.44 74 GLY A C 1
ATOM 552 O O . GLY A 1 74 ? 7.664 -3.120 -11.897 1.00 95.44 74 GLY A O 1
ATOM 553 N N . GLY A 1 75 ? 8.659 -2.189 -13.680 1.00 94.00 75 GLY A N 1
ATOM 554 C CA . GLY A 1 75 ? 8.310 -0.804 -13.321 1.00 94.00 75 GLY A CA 1
ATOM 555 C C . GLY A 1 75 ? 6.819 -0.595 -13.027 1.00 94.00 75 GLY A C 1
ATOM 556 O O . GLY A 1 75 ? 6.473 -0.005 -12.007 1.00 94.00 75 GLY A O 1
ATOM 557 N N . ALA A 1 76 ? 5.939 -1.176 -13.850 1.00 94.06 76 ALA A N 1
ATOM 558 C CA . ALA A 1 76 ? 4.494 -1.149 -13.618 1.00 94.06 76 ALA A CA 1
ATOM 559 C C . ALA A 1 76 ? 4.089 -1.818 -12.291 1.00 94.06 76 ALA A C 1
ATOM 561 O O . ALA A 1 76 ? 3.304 -1.249 -11.539 1.00 94.06 76 ALA A O 1
ATOM 562 N N . GLY A 1 77 ? 4.675 -2.976 -11.968 1.00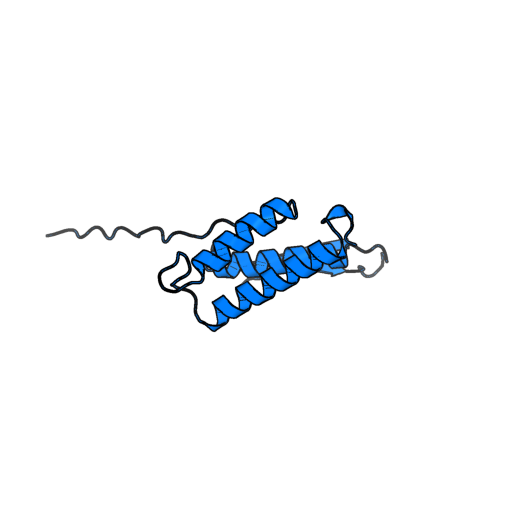 96.50 77 GLY A N 1
ATOM 563 C CA . GLY A 1 77 ? 4.415 -3.674 -10.706 1.00 96.50 77 GLY A CA 1
ATOM 564 C C . GLY A 1 77 ? 4.908 -2.886 -9.492 1.00 96.50 77 GLY A C 1
ATOM 565 O O . GLY A 1 77 ? 4.200 -2.774 -8.502 1.00 96.50 77 GLY A O 1
ATOM 566 N N . ARG A 1 78 ? 6.078 -2.243 -9.569 1.00 96.25 78 ARG A N 1
ATOM 567 C CA . ARG A 1 78 ? 6.551 -1.383 -8.466 1.00 96.25 78 ARG A CA 1
ATOM 568 C C . ARG A 1 78 ? 5.626 -0.193 -8.231 1.00 96.25 78 ARG A C 1
ATOM 570 O O . ARG A 1 78 ? 5.367 0.157 -7.085 1.00 96.25 78 ARG A O 1
ATOM 577 N N . VAL A 1 79 ? 5.121 0.411 -9.306 1.00 96.81 79 VAL A N 1
ATOM 578 C CA 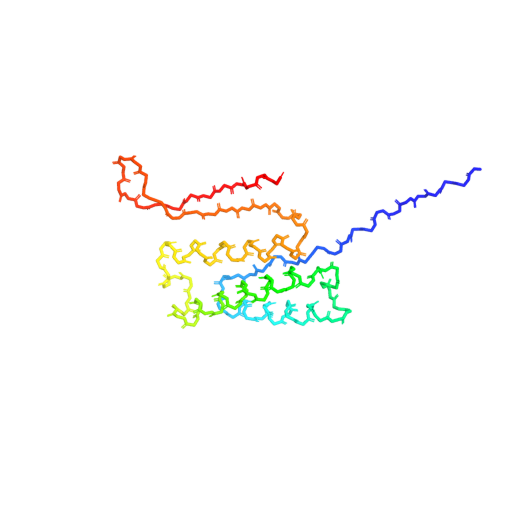. VAL A 1 79 ? 4.159 1.518 -9.224 1.00 96.81 79 VAL A CA 1
ATOM 579 C C . VAL A 1 79 ? 2.838 1.067 -8.606 1.00 96.81 79 VAL A C 1
ATOM 581 O O . VAL A 1 79 ? 2.289 1.783 -7.775 1.00 96.81 79 VAL A O 1
ATOM 584 N N . GLU A 1 80 ? 2.328 -0.102 -8.988 1.00 96.88 80 GLU A N 1
ATOM 585 C CA . GLU A 1 80 ? 1.108 -0.668 -8.406 1.00 96.88 80 GLU A CA 1
ATOM 586 C C . GLU A 1 80 ? 1.274 -0.939 -6.902 1.00 96.88 80 GLU A C 1
ATOM 588 O O . GLU A 1 80 ? 0.442 -0.487 -6.117 1.00 96.88 80 GLU A O 1
ATOM 593 N N . LEU A 1 81 ? 2.389 -1.554 -6.491 1.00 96.94 81 LEU A N 1
ATOM 594 C CA . LEU A 1 81 ? 2.687 -1.815 -5.080 1.00 96.94 81 LEU A CA 1
ATOM 595 C C . LEU A 1 81 ? 2.773 -0.513 -4.270 1.00 96.94 81 LEU A C 1
ATOM 597 O O . LEU A 1 81 ? 2.176 -0.400 -3.201 1.00 96.94 81 LEU A O 1
ATOM 601 N N . TYR A 1 82 ? 3.494 0.482 -4.792 1.00 95.56 82 TYR A N 1
ATOM 602 C CA . TYR A 1 82 ? 3.646 1.778 -4.136 1.00 95.56 82 TYR A CA 1
ATOM 603 C C . TYR A 1 82 ? 2.309 2.522 -4.021 1.00 95.56 82 TYR A C 1
ATOM 605 O O . TYR A 1 82 ? 1.971 3.040 -2.964 1.00 95.56 82 TYR A O 1
ATOM 613 N N . ASN A 1 83 ? 1.493 2.523 -5.076 1.00 95.81 83 ASN A N 1
ATOM 614 C CA . ASN A 1 83 ? 0.171 3.148 -5.030 1.00 95.81 83 ASN A CA 1
ATOM 615 C C . ASN A 1 83 ? -0.766 2.469 -4.018 1.00 95.81 83 ASN A C 1
ATOM 617 O O . ASN A 1 83 ? -1.566 3.157 -3.381 1.00 95.81 83 ASN A O 1
ATOM 621 N N . ALA A 1 84 ? -0.673 1.146 -3.856 1.00 96.50 84 ALA A N 1
ATOM 622 C CA . ALA A 1 84 ? -1.449 0.423 -2.853 1.00 96.50 84 ALA A CA 1
ATOM 623 C C . ALA A 1 84 ? -1.035 0.808 -1.424 1.00 96.50 84 ALA A C 1
ATOM 625 O O . ALA A 1 84 ? -1.887 1.099 -0.579 1.00 96.50 84 ALA A O 1
ATOM 626 N N . GLN A 1 85 ? 0.273 0.911 -1.176 1.00 95.44 85 GLN A N 1
ATOM 627 C CA . GLN A 1 85 ? 0.822 1.423 0.079 1.00 95.44 85 GLN A CA 1
ATOM 628 C C . GLN A 1 85 ? 0.338 2.852 0.365 1.00 95.44 85 GLN A C 1
ATOM 630 O O . GLN A 1 85 ? -0.151 3.120 1.461 1.00 95.44 85 GLN A O 1
ATOM 635 N N . GLU A 1 86 ? 0.427 3.761 -0.608 1.00 94.06 86 GLU A N 1
ATOM 636 C CA . GLU A 1 86 ? -0.037 5.146 -0.454 1.00 94.06 86 GLU A CA 1
ATOM 637 C C . GLU A 1 86 ? -1.548 5.215 -0.184 1.00 94.06 86 GLU A C 1
ATOM 639 O O . GLU A 1 86 ? -1.989 5.992 0.664 1.00 94.06 86 GLU A O 1
ATOM 644 N N . SER A 1 87 ? -2.355 4.352 -0.817 1.00 93.81 87 SER A N 1
ATOM 645 C CA . SER A 1 87 ? -3.792 4.255 -0.530 1.00 93.81 87 SER A CA 1
ATOM 646 C C . SER A 1 87 ? -4.058 3.840 0.919 1.00 93.81 87 SER A C 1
ATOM 648 O O . SER A 1 87 ? -4.955 4.399 1.552 1.00 93.81 87 SER A O 1
ATOM 650 N N . VAL A 1 88 ? -3.312 2.870 1.454 1.00 94.44 88 VAL A N 1
ATOM 651 C CA . VAL A 1 88 ? -3.430 2.458 2.862 1.00 94.44 88 VAL A CA 1
ATOM 652 C C . VAL A 1 88 ? -2.981 3.593 3.778 1.00 94.44 88 VAL A C 1
ATOM 654 O O . VAL A 1 88 ? -3.734 4.000 4.661 1.00 94.44 88 VAL A O 1
ATOM 657 N N . ASN A 1 89 ? -1.802 4.162 3.533 1.00 92.44 89 ASN A N 1
ATOM 658 C CA . ASN A 1 89 ? -1.230 5.234 4.346 1.00 92.44 89 ASN A CA 1
ATOM 659 C C . ASN A 1 89 ? -2.138 6.462 4.401 1.00 92.44 89 ASN A C 1
ATOM 661 O O . ASN A 1 89 ? -2.372 7.001 5.483 1.00 92.44 89 ASN A O 1
ATOM 665 N N . GLY A 1 90 ? -2.711 6.870 3.269 1.00 91.31 90 GLY A N 1
ATOM 666 C CA . GLY A 1 90 ? -3.651 7.985 3.211 1.00 91.31 90 GLY A CA 1
ATOM 667 C C . GLY A 1 90 ? -4.883 7.754 4.088 1.00 91.31 90 GLY A C 1
ATOM 668 O O . GLY A 1 90 ? -5.306 8.660 4.805 1.00 91.31 90 GLY A O 1
ATOM 669 N N . ILE A 1 91 ? -5.421 6.532 4.110 1.00 91.62 91 ILE A N 1
ATOM 670 C CA . ILE A 1 91 ? -6.576 6.185 4.950 1.00 91.62 91 ILE A CA 1
ATOM 671 C C . ILE A 1 91 ? -6.188 6.149 6.435 1.00 91.62 91 ILE A C 1
ATOM 673 O O . ILE A 1 91 ? -6.824 6.815 7.256 1.00 91.62 91 ILE A O 1
ATOM 677 N N . LEU A 1 92 ? -5.131 5.411 6.792 1.00 90.94 92 LEU A N 1
ATOM 678 C CA . LEU A 1 92 ? -4.717 5.214 8.189 1.00 90.94 92 LEU A CA 1
ATOM 679 C C . LEU A 1 92 ? -4.249 6.517 8.862 1.00 90.94 92 LEU A C 1
ATOM 681 O O . LEU A 1 92 ? -4.395 6.678 10.074 1.00 90.94 92 LEU A O 1
ATOM 685 N N . THR A 1 93 ? -3.7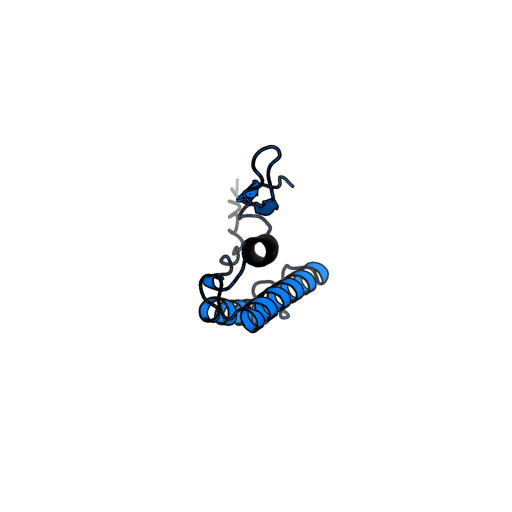22 7.467 8.086 1.00 87.81 93 THR A N 1
ATOM 686 C CA . THR A 1 93 ? -3.226 8.763 8.585 1.00 87.81 93 THR A CA 1
ATOM 687 C C . THR A 1 93 ? -4.242 9.903 8.465 1.00 87.81 93 TH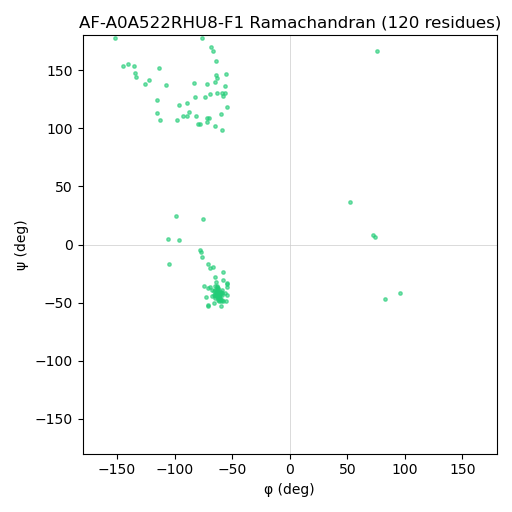R A C 1
ATOM 689 O O . THR A 1 93 ? -3.915 11.046 8.785 1.00 87.81 93 THR A O 1
ATOM 692 N N . ARG A 1 94 ? -5.478 9.639 8.007 1.00 85.25 94 ARG A N 1
ATOM 693 C CA . ARG A 1 94 ? -6.473 10.681 7.658 1.00 85.25 94 ARG A CA 1
ATOM 694 C C . ARG A 1 94 ? -5.912 11.728 6.679 1.00 85.25 94 ARG A C 1
ATOM 696 O O . ARG A 1 94 ? -6.195 12.917 6.797 1.00 85.25 94 ARG A O 1
ATOM 703 N N . GLY A 1 95 ? -5.073 11.289 5.744 1.00 75.19 95 GLY A N 1
ATOM 704 C CA . GLY A 1 95 ? -4.433 12.138 4.742 1.00 75.19 95 GLY A CA 1
ATOM 705 C C . GLY A 1 95 ? -3.323 13.044 5.280 1.00 75.19 95 GLY A C 1
ATOM 706 O O . GLY A 1 95 ? -2.826 13.881 4.527 1.00 75.19 95 GLY A O 1
ATOM 707 N N . SER A 1 96 ? -2.895 12.900 6.543 1.00 70.94 96 SER A N 1
ATOM 708 C CA . SER A 1 96 ? -1.850 13.764 7.112 1.00 70.94 96 SER A CA 1
ATOM 709 C C . SER A 1 96 ? -0.478 13.569 6.459 1.00 70.94 96 SER A C 1
ATOM 711 O O . SER A 1 96 ? 0.375 14.442 6.578 1.00 70.94 96 SER A O 1
ATOM 713 N N . SER A 1 97 ? -0.248 12.439 5.782 1.00 65.81 97 SER A N 1
ATOM 714 C CA . SER A 1 97 ? 0.986 12.164 5.032 1.00 65.81 97 SER A CA 1
ATOM 715 C C . SER A 1 97 ? 1.055 12.858 3.666 1.00 65.81 97 SER A C 1
ATOM 717 O O . SER A 1 97 ? 2.079 12.766 2.994 1.00 65.81 97 SER A O 1
ATOM 719 N N . GLY A 1 98 ? -0.015 13.542 3.238 1.00 71.75 98 GLY A N 1
ATOM 720 C CA . GLY A 1 98 ? -0.206 13.907 1.834 1.00 71.75 98 GLY A CA 1
ATOM 721 C C . GLY A 1 98 ? -0.646 12.699 0.998 1.00 71.75 98 GLY A C 1
ATOM 722 O O . GLY A 1 98 ? -0.615 11.561 1.463 1.00 71.75 98 GLY A O 1
ATOM 723 N N . SER A 1 99 ? -1.116 12.953 -0.225 1.00 81.94 99 SER A N 1
ATOM 724 C CA . SER A 1 99 ? -1.508 11.903 -1.173 1.00 81.94 99 SER A CA 1
ATOM 725 C C . SER A 1 99 ? -0.580 11.947 -2.376 1.00 81.94 99 SER A C 1
ATOM 727 O O . SER A 1 99 ? -0.593 12.923 -3.125 1.00 81.94 99 SER A O 1
ATOM 729 N N . ILE A 1 100 ? 0.239 10.914 -2.557 1.00 89.62 100 ILE A N 1
ATOM 730 C CA . ILE A 1 100 ? 1.113 10.767 -3.722 1.00 89.62 100 ILE A CA 1
ATOM 731 C C . ILE A 1 100 ? 0.549 9.663 -4.605 1.00 89.62 100 ILE A C 1
ATOM 733 O O . ILE A 1 100 ? 0.140 8.608 -4.127 1.00 89.62 100 ILE A O 1
ATOM 737 N N . ARG A 1 101 ? 0.544 9.899 -5.916 1.00 93.06 101 ARG A N 1
ATOM 738 C CA . ARG A 1 101 ? 0.225 8.871 -6.902 1.00 93.06 101 ARG A CA 1
ATOM 739 C C . ARG A 1 101 ? 1.333 8.763 -7.926 1.00 93.06 101 ARG A C 1
ATOM 741 O O . ARG A 1 101 ? 1.831 9.778 -8.409 1.00 93.06 101 ARG A O 1
ATOM 748 N N . CYS A 1 102 ? 1.677 7.532 -8.278 1.00 95.44 102 CYS A N 1
ATOM 749 C CA . CYS A 1 102 ? 2.657 7.226 -9.304 1.00 95.44 102 CYS A CA 1
ATOM 750 C C . CYS A 1 102 ? 2.017 6.552 -10.524 1.00 95.44 102 CYS A C 1
ATOM 752 O O . CYS A 1 102 ? 1.017 5.837 -10.420 1.00 95.44 102 CYS A O 1
ATOM 754 N N . ALA A 1 103 ? 2.627 6.745 -11.689 1.00 95.06 103 ALA A N 1
ATOM 755 C CA . ALA A 1 103 ? 2.320 6.046 -12.929 1.00 95.06 103 ALA A CA 1
ATOM 756 C C . ALA A 1 103 ? 3.603 5.558 -13.608 1.00 95.06 103 ALA A C 1
ATOM 758 O O . ALA A 1 103 ? 4.630 6.237 -13.591 1.00 95.06 103 ALA A O 1
ATOM 759 N N . TRP A 1 104 ? 3.515 4.389 -14.240 1.00 95.12 104 TRP A N 1
ATOM 760 C CA . TRP A 1 104 ? 4.521 3.888 -15.168 1.00 95.12 104 TRP A CA 1
ATOM 761 C C . TRP A 1 104 ? 4.120 4.318 -16.577 1.00 95.12 104 TRP A C 1
ATOM 763 O O . TRP A 1 104 ? 3.090 3.868 -17.077 1.00 95.12 104 TRP A O 1
ATOM 773 N N . ALA A 1 105 ? 4.876 5.233 -17.184 1.00 90.81 105 ALA A N 1
ATOM 774 C CA . ALA A 1 105 ? 4.498 5.856 -18.449 1.00 90.81 105 ALA A CA 1
ATOM 775 C C . ALA A 1 105 ? 5.667 5.913 -19.434 1.00 90.81 105 ALA A C 1
ATOM 777 O O . ALA A 1 105 ? 6.819 6.103 -19.040 1.00 90.81 105 ALA A O 1
ATOM 778 N N . GLU A 1 106 ? 5.343 5.811 -20.720 1.00 90.19 106 GLU A N 1
ATOM 779 C CA . GLU A 1 106 ? 6.247 6.056 -21.845 1.00 90.19 106 GLU A CA 1
ATOM 780 C C . GLU A 1 106 ? 6.017 7.484 -22.356 1.00 90.19 106 GLU A C 1
ATOM 782 O O . GLU A 1 106 ? 4.963 7.776 -22.924 1.00 90.19 106 GLU A O 1
ATOM 787 N N . PRO A 1 107 ? 6.943 8.423 -22.102 1.00 82.75 107 PRO A N 1
ATOM 788 C CA . PRO A 1 107 ? 6.782 9.805 -22.535 1.00 82.75 107 PRO A CA 1
ATOM 789 C C . PRO A 1 107 ? 6.760 9.931 -24.056 1.00 82.75 107 PRO A C 1
ATOM 791 O O . PRO A 1 107 ? 7.515 9.270 -24.764 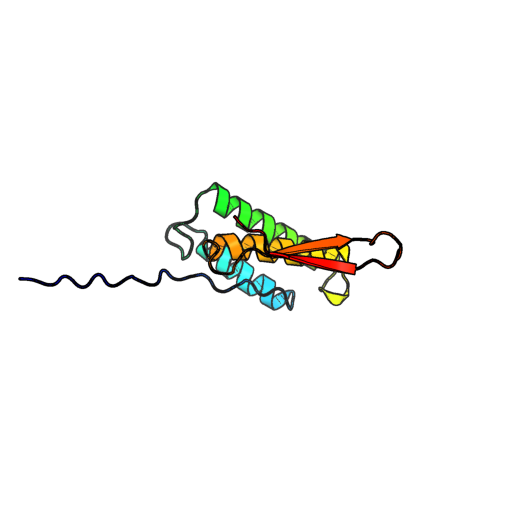1.00 82.75 107 PRO A O 1
ATOM 794 N N . THR A 1 108 ? 5.980 10.877 -24.574 1.00 85.62 108 THR A N 1
ATOM 795 C CA . THR A 1 108 ? 6.030 11.203 -26.002 1.00 85.62 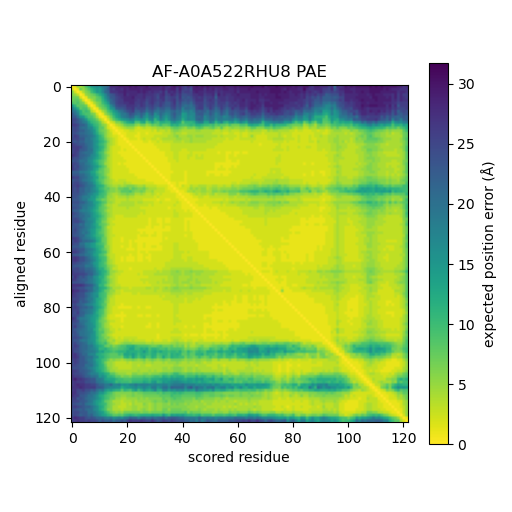108 THR A CA 1
ATOM 796 C C . THR A 1 108 ? 7.443 11.646 -26.401 1.00 85.62 108 THR A C 1
ATOM 798 O O . THR A 1 108 ? 8.044 12.499 -25.747 1.00 85.62 108 THR A O 1
ATOM 801 N N . GLY A 1 109 ? 7.979 11.059 -27.473 1.00 86.38 109 GLY A N 1
ATOM 802 C CA . GLY A 1 109 ? 9.315 11.340 -28.010 1.00 86.38 109 GLY A CA 1
ATOM 803 C C . GLY A 1 109 ? 10.407 10.372 -27.535 1.00 86.38 109 GLY A C 1
ATOM 804 O O . GLY A 1 109 ? 11.198 9.923 -28.357 1.00 86.38 109 GLY A O 1
ATOM 805 N N . SER A 1 110 ? 10.427 9.993 -26.251 1.00 79.94 110 SER A N 1
ATOM 806 C CA . SER A 1 110 ? 11.320 8.948 -25.724 1.00 79.94 110 SER A CA 1
ATOM 807 C C . SER A 1 110 ? 10.491 7.745 -25.299 1.00 79.94 110 SER A C 1
ATOM 809 O O . SER A 1 110 ? 9.851 7.778 -24.256 1.00 79.94 110 SER A O 1
ATOM 811 N N . HIS A 1 111 ? 10.540 6.655 -26.062 1.00 83.19 111 HIS A N 1
ATOM 812 C CA . HIS A 1 111 ? 9.856 5.403 -25.708 1.00 83.19 111 HIS A CA 1
ATOM 813 C C . HIS A 1 111 ? 10.577 4.635 -24.582 1.00 83.19 111 HIS A C 1
ATOM 815 O O . HIS A 1 111 ? 10.449 3.423 -24.473 1.00 83.19 111 HIS A O 1
ATOM 821 N N . ILE A 1 112 ? 11.392 5.313 -23.765 1.00 90.56 112 ILE A N 1
ATOM 822 C CA . ILE A 1 112 ? 11.983 4.728 -22.563 1.00 90.56 112 ILE A CA 1
ATOM 823 C C . ILE A 1 112 ? 10.985 4.946 -21.422 1.00 90.56 112 ILE A C 1
ATOM 825 O O . ILE A 1 112 ? 10.751 6.098 -21.034 1.00 90.56 112 ILE A O 1
ATOM 829 N N . PRO A 1 113 ? 10.404 3.873 -20.863 1.00 91.12 113 PRO A N 1
ATOM 830 C CA . PRO A 1 113 ? 9.458 4.003 -19.770 1.00 91.12 113 PRO A CA 1
ATOM 831 C C . PRO A 1 113 ? 10.106 4.614 -18.523 1.00 91.12 113 PRO A C 1
ATOM 833 O O . PRO A 1 113 ? 11.253 4.309 -18.180 1.00 91.12 113 PRO A O 1
ATOM 836 N N . ARG A 1 114 ? 9.351 5.448 -17.807 1.00 92.19 114 ARG A N 1
ATOM 837 C CA . ARG A 1 114 ? 9.767 6.033 -16.528 1.00 92.19 114 ARG A CA 1
ATOM 838 C C . ARG A 1 114 ? 8.616 6.087 -15.531 1.00 92.19 114 ARG A C 1
ATOM 840 O O . ARG A 1 114 ? 7.447 6.169 -15.906 1.00 92.19 114 ARG A O 1
ATOM 847 N N . THR A 1 115 ? 8.968 6.096 -14.251 1.00 94.88 115 THR A N 1
ATOM 848 C CA . THR A 1 115 ? 8.017 6.344 -13.167 1.00 94.88 115 THR A CA 1
ATOM 849 C C . THR A 1 115 ? 7.811 7.844 -12.996 1.00 94.88 115 THR A C 1
ATOM 851 O O . THR A 1 115 ? 8.774 8.593 -12.838 1.00 94.88 115 THR A O 1
ATOM 854 N N . LEU A 1 116 ? 6.556 8.283 -13.019 1.00 93.56 116 LEU A N 1
ATOM 855 C CA . LEU A 1 116 ? 6.144 9.658 -12.749 1.00 93.56 116 LEU A CA 1
ATOM 856 C C . LEU A 1 116 ? 5.294 9.661 -11.486 1.00 93.56 116 LEU A C 1
ATOM 858 O O . LEU A 1 116 ? 4.299 8.949 -11.450 1.00 93.56 116 LEU A O 1
ATOM 862 N N . CYS A 1 117 ? 5.660 10.452 -10.480 1.00 94.25 117 CYS A N 1
ATOM 863 C CA . CYS A 1 117 ? 4.891 10.588 -9.244 1.00 94.25 117 CYS A CA 1
ATOM 864 C C . CYS A 1 117 ? 4.506 12.049 -9.019 1.00 94.25 117 CYS A C 1
ATOM 866 O O . CYS A 1 117 ? 5.299 12.950 -9.295 1.00 94.25 117 CYS A O 1
ATOM 868 N N . TRP A 1 118 ? 3.296 12.289 -8.524 1.00 93.56 118 TRP A N 1
ATOM 869 C CA . TRP A 1 118 ? 2.786 13.627 -8.239 1.00 93.56 118 TRP A CA 1
ATOM 870 C C . TRP A 1 118 ? 1.902 13.620 -6.996 1.00 93.56 118 TRP A C 1
ATOM 872 O O . TRP A 1 118 ? 1.288 12.609 -6.655 1.00 93.56 118 TRP A O 1
ATOM 882 N N . SER A 1 119 ? 1.832 14.771 -6.328 1.00 90.25 119 SER A N 1
ATOM 883 C CA . SER A 1 119 ? 0.868 14.983 -5.251 1.00 90.25 119 SER A CA 1
ATOM 884 C C . SER A 1 119 ? -0.527 15.153 -5.850 1.00 90.25 119 SER A C 1
ATOM 886 O O . SER A 1 119 ? -0.724 15.975 -6.750 1.00 90.25 119 SER A O 1
ATOM 888 N N . THR A 1 120 ? -1.498 14.377 -5.383 1.00 80.31 120 THR A N 1
ATOM 889 C CA . THR A 1 120 ? -2.909 14.606 -5.692 1.00 80.31 120 THR A CA 1
ATOM 890 C C . THR A 1 120 ? -3.472 15.537 -4.625 1.00 80.31 120 THR A C 1
ATOM 892 O O . THR A 1 120 ? -3.594 15.145 -3.467 1.00 80.31 120 THR A O 1
ATOM 895 N N . GLN A 1 121 ? -3.789 16.777 -4.999 1.00 59.47 121 GLN A N 1
ATOM 896 C CA . GLN A 1 121 ? -4.561 17.664 -4.127 1.00 59.47 121 GLN A CA 1
ATOM 897 C C . GLN A 1 121 ? -5.990 17.116 -4.028 1.00 59.47 121 GLN A C 1
ATOM 899 O O . GLN A 1 121 ? -6.580 16.776 -5.057 1.00 59.47 121 GLN A O 1
ATOM 904 N N . ALA A 1 122 ? -6.482 16.970 -2.797 1.00 53.22 122 ALA A N 1
ATOM 905 C CA . ALA A 1 122 ? -7.874 16.637 -2.506 1.00 53.22 122 ALA A CA 1
ATOM 906 C C . ALA A 1 122 ? -8.766 17.874 -2.651 1.00 53.22 122 ALA A C 1
ATOM 908 O O . ALA A 1 122 ? -8.302 18.970 -2.257 1.00 53.22 122 ALA A O 1
#